Protein AF-A0A2D7NU18-F1 (afdb_monomer)

Mean predicted aligned error: 3.72 Å

Foldseek 3Di:
DWDFDADALLGATETEQADPNDRDDVVNADLQQWDWDADPVRNPTGIHHYDHPPDPDGGNPDDPGPHHDDDD

Sequence (72 aa):
DSAFLGLLLDGFPVYGPVENGVTLTNDDLDDYHGHTHSKVDFPEEIYHYHITAELPWINGGEFYGNAGTVTK

Structure (mmCIF, N/CA/C/O backbone):
data_AF-A0A2D7NU18-F1
#
_entry.id   AF-A0A2D7NU18-F1
#
loop_
_atom_site.group_PDB
_atom_site.id
_atom_site.type_symbol
_atom_site.label_atom_id
_atom_site.label_alt_id
_atom_site.label_comp_id
_atom_site.label_asym_id
_atom_site.label_entity_id
_atom_site.label_seq_id
_atom_site.pdbx_PDB_ins_code
_atom_site.Cartn_x
_atom_site.Cartn_y
_atom_site.Cartn_z
_atom_site.occupancy
_atom_site.B_iso_or_equiv
_atom_site.auth_seq_id
_atom_site.auth_comp_id
_atom_site.auth_asym_id
_atom_site.auth_atom_id
_atom_site.pdbx_PDB_model_num
ATOM 1 N N . ASP A 1 1 ? -4.114 7.393 13.066 1.00 58.41 1 ASP A N 1
ATOM 2 C CA . ASP A 1 1 ? -3.760 7.508 11.641 1.00 58.41 1 ASP A CA 1
ATOM 3 C C . ASP A 1 1 ? -2.770 6.439 11.252 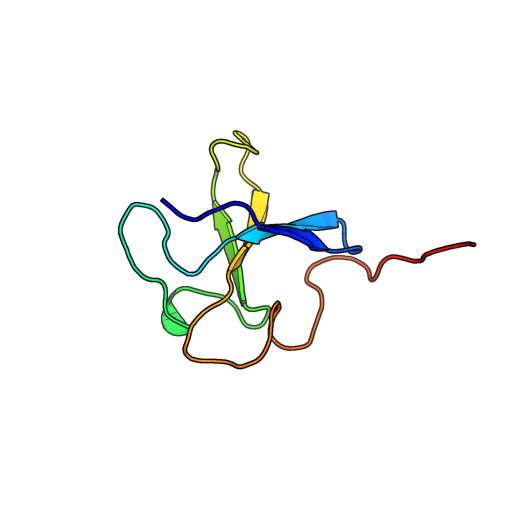1.00 58.41 1 ASP A C 1
ATOM 5 O O . ASP A 1 1 ? -1.956 6.048 12.086 1.00 58.41 1 ASP A O 1
ATOM 9 N N . SER A 1 2 ? -2.897 5.921 10.033 1.00 70.00 2 SER A N 1
ATOM 10 C CA . SER A 1 2 ? -2.109 4.780 9.579 1.00 70.00 2 SER A CA 1
ATOM 11 C C . SER A 1 2 ? -0.644 5.141 9.513 1.00 70.00 2 SER A C 1
ATOM 13 O O . SER A 1 2 ? -0.271 6.137 8.900 1.00 70.00 2 SER A O 1
ATOM 15 N N . ALA A 1 3 ? 0.186 4.300 10.119 1.00 86.88 3 ALA A N 1
ATOM 16 C CA . ALA A 1 3 ? 1.624 4.435 10.012 1.00 86.88 3 ALA A CA 1
ATOM 17 C C . ALA A 1 3 ? 2.056 4.129 8.572 1.00 86.88 3 ALA A C 1
ATOM 19 O O . ALA A 1 3 ? 1.696 3.081 8.030 1.00 86.88 3 ALA A O 1
ATOM 20 N N . PHE A 1 4 ? 2.823 5.038 7.971 1.00 93.62 4 PHE A N 1
ATOM 21 C CA . PHE A 1 4 ? 3.583 4.762 6.757 1.00 93.62 4 PHE A CA 1
ATOM 22 C C . PHE A 1 4 ? 4.612 3.666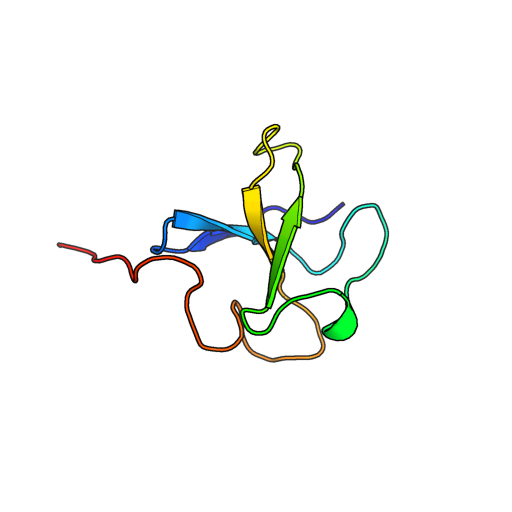 7.056 1.00 93.62 4 PHE A C 1
ATOM 24 O O . PHE A 1 4 ? 5.388 3.784 8.007 1.00 93.62 4 PHE A O 1
ATOM 31 N N . LEU A 1 5 ? 4.595 2.587 6.273 1.00 93.88 5 LEU A N 1
ATOM 32 C CA . LEU A 1 5 ? 5.458 1.421 6.482 1.00 93.88 5 LEU A CA 1
ATOM 33 C C . LEU A 1 5 ? 6.648 1.404 5.520 1.00 93.88 5 LEU A C 1
ATOM 35 O O . LEU A 1 5 ? 7.734 0.964 5.897 1.00 93.88 5 LEU A O 1
ATOM 39 N N . GLY A 1 6 ? 6.460 1.885 4.291 1.00 94.38 6 GLY A N 1
ATOM 40 C CA . GLY A 1 6 ? 7.510 1.935 3.278 1.00 94.38 6 GLY A CA 1
ATOM 41 C C . GLY A 1 6 ? 6.964 2.016 1.857 1.00 94.38 6 GLY A C 1
ATOM 42 O O . GLY A 1 6 ? 5.789 2.302 1.651 1.00 94.38 6 GLY A O 1
ATOM 43 N N . LEU A 1 7 ? 7.834 1.752 0.881 1.00 94.00 7 LEU A N 1
ATOM 44 C CA . LEU A 1 7 ? 7.494 1.647 -0.539 1.00 94.00 7 LEU A CA 1
ATOM 45 C C . LEU A 1 7 ? 7.721 0.217 -1.027 1.00 94.00 7 LEU A C 1
ATOM 47 O O . LEU A 1 7 ? 8.755 -0.385 -0.719 1.00 94.00 7 LEU A O 1
ATOM 51 N N . LEU A 1 8 ? 6.796 -0.294 -1.837 1.00 94.62 8 LEU A N 1
ATOM 52 C CA . LEU A 1 8 ? 7.056 -1.468 -2.660 1.00 94.62 8 LEU A CA 1
ATOM 53 C C . LEU A 1 8 ? 7.887 -1.078 -3.890 1.00 94.62 8 LEU A C 1
ATOM 55 O O . LEU A 1 8 ? 7.942 0.079 -4.308 1.00 94.62 8 LEU A O 1
ATOM 59 N N . LEU A 1 9 ? 8.568 -2.066 -4.472 1.00 94.44 9 LEU A N 1
ATOM 60 C CA . LEU A 1 9 ? 9.449 -1.855 -5.625 1.00 94.44 9 LEU A CA 1
ATOM 61 C C . LEU A 1 9 ? 8.699 -1.482 -6.911 1.00 94.44 9 LEU A C 1
ATOM 63 O O . LEU A 1 9 ? 9.336 -1.057 -7.870 1.00 94.44 9 LEU A O 1
ATOM 67 N N . ASP A 1 10 ? 7.376 -1.624 -6.934 1.00 94.88 10 ASP A N 1
ATOM 68 C CA . ASP A 1 10 ? 6.521 -1.135 -8.015 1.00 94.88 10 ASP A CA 1
ATOM 69 C C . ASP A 1 10 ? 6.261 0.381 -7.952 1.00 94.88 10 ASP A C 1
ATOM 71 O O . ASP A 1 10 ? 5.674 0.944 -8.876 1.00 94.88 10 ASP A O 1
ATOM 75 N N . GLY A 1 11 ? 6.748 1.043 -6.896 1.00 94.56 11 GLY A N 1
ATOM 76 C CA . GLY A 1 11 ? 6.742 2.494 -6.738 1.00 94.56 11 GLY A CA 1
ATOM 77 C C . GLY A 1 11 ? 5.643 3.035 -5.830 1.00 94.56 11 GLY A C 1
ATOM 78 O O . GLY A 1 11 ? 5.588 4.250 -5.645 1.00 94.56 11 G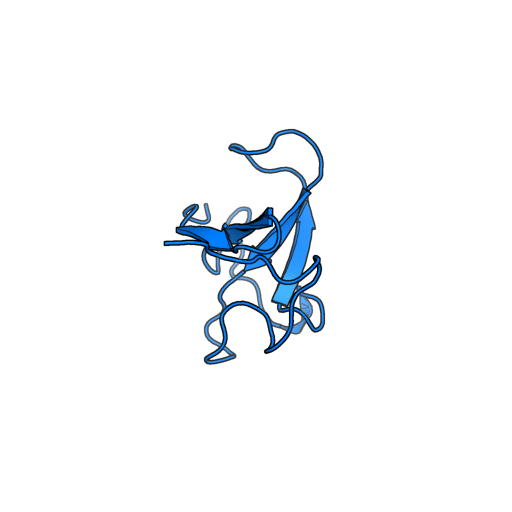LY A O 1
ATOM 79 N N . PHE A 1 12 ? 4.801 2.179 -5.243 1.00 96.12 12 PHE A N 1
ATOM 80 C CA . PHE A 1 12 ? 3.665 2.623 -4.435 1.00 96.12 12 PHE A CA 1
ATOM 81 C C . PHE A 1 12 ? 3.891 2.430 -2.926 1.00 96.12 12 PHE A C 1
ATOM 83 O O . PHE A 1 12 ? 4.541 1.466 -2.499 1.00 96.12 12 PHE A O 1
ATOM 90 N N . PRO A 1 13 ? 3.396 3.364 -2.095 1.00 96.25 13 PRO A N 1
ATOM 91 C CA . PRO A 1 13 ? 3.572 3.304 -0.655 1.00 96.25 13 PRO A CA 1
ATOM 92 C C . PRO A 1 13 ? 2.650 2.264 -0.005 1.00 96.25 13 PRO A C 1
ATOM 94 O O . PRO A 1 13 ? 1.591 1.917 -0.529 1.00 96.25 13 PRO A O 1
ATOM 97 N N . VAL A 1 14 ? 3.062 1.792 1.169 1.00 95.31 14 VAL A N 1
ATOM 98 C CA . VAL A 1 14 ? 2.329 0.836 2.006 1.00 95.31 14 VAL A CA 1
ATOM 99 C C . VAL A 1 14 ? 2.034 1.470 3.358 1.00 95.31 14 VAL A C 1
ATOM 101 O O . VAL A 1 14 ? 2.929 2.022 4.009 1.00 95.31 14 VAL A O 1
ATOM 104 N N . TYR A 1 15 ? 0.789 1.340 3.801 1.00 95.19 15 TYR A N 1
ATOM 105 C CA . TYR A 1 15 ? 0.287 1.841 5.074 1.00 95.19 15 TYR A CA 1
ATOM 106 C C . TYR A 1 15 ? -0.303 0.717 5.937 1.00 95.19 15 TYR A C 1
ATOM 108 O O . TYR A 1 15 ? -0.644 -0.361 5.453 1.00 95.19 15 TYR A O 1
ATOM 116 N N . GLY A 1 16 ? -0.427 0.977 7.242 1.00 93.75 16 GLY A N 1
ATOM 117 C CA . GLY A 1 16 ? -1.155 0.115 8.186 1.00 93.75 16 GLY A CA 1
ATOM 118 C C . GLY A 1 16 ? -2.671 0.022 7.913 1.00 93.75 16 GLY A C 1
ATOM 119 O O . GLY A 1 16 ? -3.170 0.690 7.012 1.00 93.75 16 GLY A O 1
ATOM 120 N N . PRO A 1 17 ? -3.450 -0.692 8.742 1.00 93.06 17 PRO A N 1
ATOM 121 C CA . PRO A 1 17 ? -4.883 -0.924 8.509 1.00 93.06 17 PRO A CA 1
ATOM 122 C C . PRO A 1 17 ? -5.810 0.256 8.831 1.00 93.06 17 PRO A C 1
ATOM 124 O O . PRO A 1 17 ? -7.013 0.132 8.651 1.00 93.06 17 PRO A O 1
ATOM 127 N N . VAL A 1 18 ? -5.315 1.371 9.382 1.00 93.50 18 VAL A N 1
ATOM 128 C CA . VAL A 1 18 ? -6.182 2.424 9.943 1.00 93.50 18 VAL A CA 1
ATOM 129 C C . VAL A 1 18 ? -6.069 3.725 9.167 1.00 93.50 18 VAL A C 1
ATOM 131 O O . VAL A 1 18 ? -5.147 4.498 9.387 1.00 93.50 18 VAL A O 1
ATOM 134 N N . GLU A 1 19 ? -7.043 4.064 8.341 1.00 92.00 19 GLU A N 1
ATOM 135 C CA . GLU A 1 19 ? -7.079 5.345 7.639 1.00 92.00 19 GLU A CA 1
ATOM 136 C C . GLU A 1 19 ? -8.133 6.279 8.241 1.00 92.00 19 GLU A C 1
ATOM 138 O O . GLU A 1 19 ? -9.260 5.870 8.490 1.00 92.00 19 GLU A O 1
ATOM 143 N N . ASN A 1 20 ? -7.772 7.544 8.499 1.00 88.88 20 ASN A N 1
ATOM 144 C CA . ASN A 1 20 ? -8.699 8.569 9.004 1.00 88.88 20 ASN A CA 1
ATOM 145 C C . ASN A 1 20 ? -9.496 8.139 10.258 1.00 88.88 20 ASN A C 1
ATOM 147 O O . ASN A 1 20 ? -10.652 8.511 10.447 1.00 88.88 20 ASN A O 1
ATOM 151 N N . GLY A 1 21 ? -8.877 7.327 11.124 1.00 90.75 21 GLY A N 1
ATOM 152 C CA . GLY A 1 21 ? -9.498 6.785 12.338 1.00 90.75 21 GLY A CA 1
ATOM 153 C C . GLY A 1 21 ? -10.411 5.571 12.122 1.00 90.75 21 GLY A C 1
ATOM 154 O O . GLY A 1 21 ? -10.914 5.025 13.103 1.00 90.75 21 GLY A O 1
ATOM 155 N N . VAL A 1 22 ? -10.591 5.118 10.881 1.00 92.06 22 VAL A N 1
ATOM 156 C CA . VAL A 1 22 ? -11.356 3.922 10.513 1.00 92.06 22 VAL A CA 1
ATOM 157 C C . VAL A 1 22 ? -10.395 2.764 10.268 1.00 92.06 22 VAL A C 1
ATOM 159 O O . VAL A 1 22 ? -9.363 2.930 9.626 1.00 92.06 22 VAL A O 1
ATOM 162 N N . THR A 1 23 ? -10.713 1.588 10.808 1.00 94.00 23 THR A N 1
ATOM 163 C CA . THR A 1 23 ? -9.994 0.356 10.455 1.00 94.00 23 THR A CA 1
ATOM 164 C C . THR A 1 23 ? -10.568 -0.164 9.148 1.00 94.00 23 THR A C 1
ATOM 166 O O . THR A 1 23 ? -11.750 -0.494 9.112 1.00 94.00 23 THR A O 1
ATOM 169 N N . LEU A 1 24 ? -9.743 -0.197 8.107 1.00 93.25 24 LEU A N 1
ATOM 170 C CA . LEU A 1 24 ? -10.111 -0.659 6.777 1.00 93.25 24 LEU A CA 1
ATOM 171 C C . LEU A 1 24 ? -10.286 -2.179 6.758 1.00 93.25 24 LEU A C 1
ATOM 173 O O . LEU A 1 24 ? -9.559 -2.922 7.431 1.00 93.25 24 LEU A O 1
ATOM 177 N N . THR A 1 25 ? -11.243 -2.609 5.952 1.00 93.38 25 THR A N 1
ATOM 178 C CA . THR A 1 25 ? -11.538 -3.999 5.608 1.00 93.38 25 THR A CA 1
ATOM 179 C C . THR A 1 25 ? -11.262 -4.230 4.124 1.00 93.38 25 THR A C 1
ATOM 181 O O . THR A 1 25 ? -10.995 -3.296 3.371 1.00 93.38 25 THR A O 1
ATOM 184 N N . ASN A 1 26 ? -11.325 -5.479 3.681 1.00 90.62 26 ASN A N 1
ATOM 185 C CA . ASN A 1 26 ? -11.168 -5.833 2.276 1.00 90.62 26 ASN A CA 1
ATOM 186 C C . ASN A 1 26 ? -12.274 -5.231 1.397 1.00 90.62 26 ASN A C 1
ATOM 188 O O . ASN A 1 26 ? -12.029 -5.009 0.222 1.00 90.62 26 ASN A O 1
ATOM 192 N N . ASP A 1 27 ? -13.455 -4.941 1.952 1.00 94.12 27 ASP A N 1
ATOM 193 C CA . ASP A 1 27 ? -14.540 -4.282 1.212 1.00 94.12 27 ASP A CA 1
ATOM 194 C C . ASP A 1 27 ? -14.232 -2.798 0.921 1.00 94.12 27 ASP A C 1
ATOM 196 O O . ASP A 1 27 ? -14.852 -2.200 0.041 1.00 94.12 27 ASP A O 1
ATOM 200 N N . ASP A 1 28 ? -13.278 -2.205 1.649 1.00 94.12 28 ASP A N 1
ATOM 201 C CA . ASP A 1 28 ? -12.820 -0.825 1.449 1.00 94.12 28 ASP A CA 1
ATOM 202 C C . ASP A 1 28 ? -11.671 -0.724 0.428 1.00 94.12 28 ASP A C 1
ATOM 204 O O . ASP A 1 28 ? -11.298 0.380 0.030 1.00 94.12 28 ASP A O 1
ATOM 208 N N . LEU A 1 29 ? -11.090 -1.857 0.022 1.00 94.19 29 LEU A N 1
ATOM 209 C CA . LEU A 1 29 ? -9.881 -1.940 -0.797 1.00 94.19 29 LEU A CA 1
ATOM 210 C C . LEU A 1 29 ? -10.162 -2.667 -2.116 1.00 94.19 29 LEU A C 1
ATOM 212 O O . LEU A 1 29 ? -11.148 -3.388 -2.258 1.00 94.19 29 LEU A O 1
ATOM 216 N N . ASP A 1 30 ? -9.285 -2.481 -3.095 1.00 94.81 30 ASP A N 1
ATOM 217 C CA . ASP A 1 30 ? -9.331 -3.242 -4.340 1.00 94.81 30 ASP A CA 1
ATOM 218 C C . ASP A 1 30 ? -8.662 -4.627 -4.221 1.00 94.81 30 ASP A C 1
ATOM 220 O O . ASP A 1 30 ? -8.143 -5.020 -3.170 1.00 94.81 30 ASP A O 1
ATOM 224 N N . ASP A 1 31 ? -8.648 -5.374 -5.329 1.00 91.81 31 ASP A N 1
ATOM 225 C CA . ASP A 1 31 ? -8.054 -6.717 -5.410 1.00 91.81 31 ASP A CA 1
ATOM 226 C C . ASP A 1 31 ? -6.545 -6.734 -5.095 1.00 91.81 31 ASP A C 1
ATOM 228 O O . ASP A 1 31 ? -6.003 -7.760 -4.676 1.00 91.81 31 ASP A O 1
ATOM 232 N N . TYR A 1 32 ? -5.860 -5.602 -5.268 1.00 93.50 32 TYR A N 1
ATOM 233 C CA . TYR A 1 32 ? -4.446 -5.423 -4.946 1.00 93.50 32 TYR A CA 1
ATOM 234 C C . TYR A 1 32 ? -4.233 -4.941 -3.509 1.00 93.50 32 TYR A C 1
ATOM 236 O O . TYR A 1 32 ? -3.097 -4.685 -3.107 1.00 93.50 32 TYR A O 1
ATOM 244 N N . HIS A 1 33 ? -5.300 -4.860 -2.714 1.00 93.62 33 HIS A N 1
ATOM 245 C CA . HIS A 1 33 ? -5.283 -4.420 -1.322 1.00 93.62 33 HIS A CA 1
ATOM 246 C C . HIS A 1 33 ? -4.874 -2.953 -1.166 1.00 93.62 33 HIS A C 1
ATOM 248 O O . HIS A 1 33 ? -4.183 -2.572 -0.218 1.00 93.62 33 HIS A O 1
ATOM 254 N N . GLY A 1 34 ? -5.280 -2.118 -2.119 1.00 94.56 34 GLY A N 1
ATOM 255 C CA . GLY A 1 34 ? -5.051 -0.684 -2.069 1.00 94.56 34 GLY A CA 1
ATOM 256 C C . GLY A 1 34 ? -6.227 0.135 -2.577 1.00 94.56 34 GLY A C 1
ATOM 257 O O . GLY A 1 34 ? -7.303 -0.370 -2.888 1.00 94.56 34 GLY A O 1
ATOM 258 N N . HIS A 1 35 ? -6.013 1.445 -2.589 1.00 96.12 35 HIS A N 1
ATOM 259 C CA . HIS A 1 35 ? -6.946 2.446 -3.103 1.00 96.12 35 HIS A CA 1
ATOM 260 C C . HIS A 1 35 ? -6.221 3.773 -3.353 1.00 96.12 35 HIS A C 1
ATOM 262 O O . HIS A 1 35 ? -5.042 3.926 -3.026 1.00 96.12 35 HIS A O 1
ATOM 268 N N . THR A 1 36 ? -6.920 4.746 -3.937 1.00 96.19 36 THR A N 1
ATOM 269 C CA . THR A 1 36 ? -6.367 6.076 -4.226 1.00 96.19 36 THR A CA 1
ATOM 270 C C . THR A 1 36 ? -6.936 7.109 -3.266 1.00 96.19 36 THR A C 1
ATOM 272 O O . THR A 1 36 ? -8.140 7.361 -3.243 1.00 96.19 36 THR A O 1
ATOM 275 N N . HIS A 1 37 ? -6.052 7.739 -2.495 1.00 92.00 37 HIS A N 1
ATOM 276 C CA . HIS A 1 37 ? -6.395 8.845 -1.605 1.00 92.00 37 HIS A CA 1
ATOM 277 C C . HIS A 1 37 ? -5.157 9.698 -1.323 1.00 92.00 37 HIS A C 1
ATOM 279 O O . HIS A 1 37 ? -4.028 9.208 -1.378 1.00 92.00 37 HIS A O 1
ATOM 285 N N . SER A 1 38 ? -5.354 10.972 -0.986 1.00 91.69 38 SER A N 1
ATOM 286 C CA . SER A 1 38 ? -4.259 11.832 -0.523 1.00 91.69 38 SER A CA 1
ATOM 287 C C . SER A 1 38 ? -3.772 11.410 0.867 1.00 91.69 38 SER A C 1
ATOM 289 O O . SER A 1 38 ? -4.581 11.079 1.741 1.00 91.69 38 SER A O 1
ATOM 291 N N . LYS A 1 39 ? -2.462 11.505 1.107 1.00 89.88 39 LYS A N 1
ATOM 292 C CA . LYS A 1 39 ? -1.815 11.234 2.400 1.00 89.88 39 LYS A CA 1
ATOM 293 C C . LYS A 1 39 ? -0.996 12.420 2.878 1.00 89.88 39 LYS A C 1
ATOM 295 O O . LYS A 1 39 ? -0.617 13.289 2.105 1.00 89.88 39 LYS A O 1
ATOM 300 N N . VAL A 1 40 ? -0.665 12.434 4.168 1.00 88.69 40 VAL A N 1
ATOM 301 C CA . VAL A 1 40 ? 0.214 13.477 4.719 1.00 88.69 40 VAL A CA 1
ATOM 302 C C . VAL A 1 40 ? 1.608 13.435 4.077 1.00 88.69 40 VAL A C 1
ATOM 304 O O . VAL A 1 40 ? 2.209 14.483 3.860 1.00 88.69 40 VAL A O 1
ATOM 307 N N . ASP A 1 41 ? 2.090 12.236 3.734 1.00 89.12 41 ASP A N 1
ATOM 308 C CA . ASP A 1 41 ? 3.394 12.023 3.093 1.00 89.12 41 ASP A CA 1
ATOM 309 C C . ASP A 1 41 ? 3.346 12.248 1.571 1.00 89.12 41 ASP A C 1
ATOM 311 O O . ASP A 1 41 ? 4.361 12.564 0.952 1.00 89.12 41 ASP A O 1
ATOM 315 N N . PHE A 1 42 ? 2.155 12.111 0.978 1.00 89.75 42 PHE A N 1
ATOM 316 C CA . PHE A 1 42 ? 1.881 12.255 -0.451 1.00 89.75 42 PHE A CA 1
ATOM 317 C C . PHE A 1 42 ? 0.616 13.114 -0.621 1.00 89.75 42 PHE A C 1
ATOM 319 O O . PHE A 1 42 ? -0.489 12.572 -0.668 1.00 89.75 42 PHE A O 1
ATOM 326 N N . PRO A 1 43 ? 0.749 14.455 -0.631 1.00 87.88 43 PRO A N 1
ATOM 327 C CA . PRO A 1 43 ? -0.395 15.373 -0.606 1.00 87.88 43 PRO A CA 1
ATOM 328 C C . PRO A 1 43 ? -1.191 15.401 -1.918 1.00 87.88 43 PRO A C 1
ATOM 330 O O . PRO A 1 43 ? -2.322 15.882 -1.936 1.00 87.88 43 PRO A O 1
ATOM 333 N N . GLU A 1 44 ? -0.613 14.890 -3.003 1.00 92.50 44 GLU A N 1
ATOM 334 C CA . GLU A 1 44 ? -1.340 14.577 -4.232 1.00 92.50 44 GLU A CA 1
ATOM 335 C C . GLU A 1 44 ? -2.020 13.206 -4.101 1.00 92.50 44 GLU A C 1
ATOM 337 O O . GLU A 1 44 ? -1.541 12.337 -3.373 1.00 92.50 44 GLU A O 1
ATOM 342 N N . GLU A 1 45 ? -3.140 12.998 -4.799 1.00 93.25 45 GLU A N 1
ATOM 343 C CA . GLU A 1 45 ? -3.785 11.683 -4.834 1.00 93.25 45 GLU A CA 1
ATOM 344 C C . GLU A 1 45 ? -2.805 10.629 -5.359 1.00 93.25 45 GLU A C 1
ATOM 346 O O . GLU A 1 45 ? -2.275 10.741 -6.465 1.00 93.25 45 GLU A O 1
ATOM 351 N N . ILE A 1 46 ? -2.572 9.596 -4.552 1.00 95.38 46 ILE A N 1
ATOM 352 C CA . ILE A 1 46 ? -1.677 8.499 -4.890 1.00 95.38 46 ILE A CA 1
ATOM 353 C C . ILE A 1 46 ? -2.362 7.177 -4.569 1.00 95.38 46 ILE A C 1
ATOM 355 O O . ILE A 1 46 ? -3.018 7.029 -3.532 1.00 95.38 46 ILE A O 1
ATOM 359 N N . TYR A 1 47 ? -2.203 6.209 -5.465 1.00 96.62 47 TYR A N 1
ATOM 360 C CA . TYR A 1 47 ? -2.563 4.833 -5.169 1.00 96.62 47 TYR A CA 1
ATOM 361 C C . TYR A 1 47 ? -1.649 4.297 -4.059 1.00 96.62 47 TYR A C 1
ATOM 363 O O . TYR A 1 47 ? -0.444 4.545 -4.075 1.00 96.62 47 TYR A O 1
ATOM 371 N N . HIS A 1 48 ? -2.185 3.588 -3.076 1.00 96.00 48 HIS A N 1
ATOM 372 C CA . HIS A 1 48 ? -1.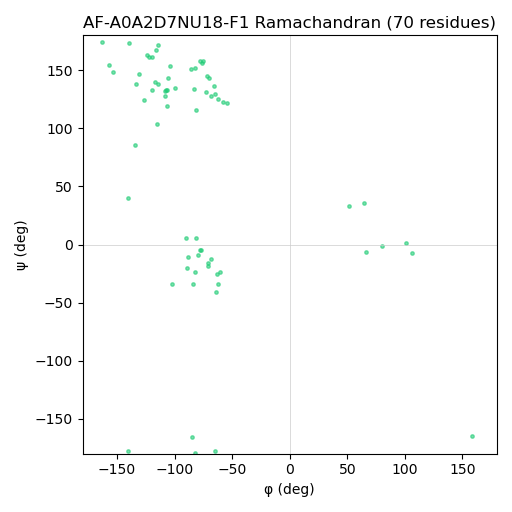382 3.046 -1.988 1.00 96.00 48 HIS A CA 1
ATOM 373 C C . HIS A 1 48 ? -2.010 1.799 -1.382 1.00 96.00 48 HIS A C 1
ATOM 375 O O . HIS A 1 48 ? -3.230 1.655 -1.329 1.00 96.00 48 HIS A O 1
ATOM 381 N N . TYR A 1 49 ? -1.143 0.911 -0.905 1.00 95.81 49 TYR A N 1
ATOM 382 C CA . TYR A 1 49 ? -1.533 -0.352 -0.297 1.00 95.81 49 TYR A CA 1
ATOM 383 C C . TYR A 1 49 ? -1.830 -0.189 1.187 1.00 95.81 49 TYR A C 1
ATOM 385 O O . TYR A 1 49 ? -1.200 0.619 1.881 1.00 95.81 49 TYR A O 1
ATOM 393 N N . HIS A 1 50 ? -2.721 -1.033 1.687 1.00 94.44 50 HIS A N 1
ATOM 394 C CA . HIS A 1 50 ? -3.051 -1.148 3.094 1.00 94.44 50 HIS A CA 1
ATOM 395 C C . HIS A 1 50 ? -2.921 -2.594 3.545 1.00 94.44 50 HIS A C 1
ATOM 397 O O . HIS A 1 50 ? -3.597 -3.469 3.027 1.00 94.44 50 HIS A O 1
ATOM 403 N N . ILE A 1 51 ? -2.110 -2.845 4.574 1.00 92.62 51 ILE A N 1
ATOM 404 C CA . ILE A 1 51 ? -2.176 -4.139 5.256 1.00 92.62 51 ILE A CA 1
ATOM 405 C C . ILE A 1 51 ? -3.460 -4.190 6.089 1.00 92.62 51 ILE A C 1
ATOM 407 O O . ILE A 1 51 ? -3.727 -3.266 6.857 1.00 92.62 51 ILE A O 1
ATOM 411 N N . THR A 1 52 ? -4.235 -5.268 5.988 1.00 90.94 52 THR A N 1
ATOM 412 C CA . THR A 1 52 ? -5.410 -5.512 6.845 1.00 90.94 52 THR A CA 1
ATOM 413 C C . THR A 1 52 ? -5.213 -6.761 7.699 1.00 90.94 52 THR A C 1
ATOM 415 O O . THR A 1 52 ? -4.283 -7.540 7.501 1.00 90.94 52 THR A O 1
ATOM 418 N N . ALA A 1 53 ? -6.082 -6.953 8.692 1.00 88.62 53 ALA A N 1
ATOM 419 C CA . ALA A 1 53 ? -6.076 -8.167 9.508 1.00 88.62 53 ALA A CA 1
ATOM 420 C C . ALA A 1 53 ? -6.757 -9.363 8.814 1.00 88.62 53 ALA A C 1
ATOM 422 O O . ALA A 1 53 ? -6.709 -10.478 9.330 1.00 88.62 53 ALA A O 1
ATOM 423 N N . GLU A 1 54 ? -7.421 -9.133 7.680 1.00 87.00 54 GLU A N 1
ATOM 424 C CA . GLU A 1 54 ? -8.283 -10.119 7.024 1.00 87.00 54 GLU A CA 1
ATOM 425 C C . GLU A 1 54 ? -7.527 -10.996 6.023 1.00 87.00 54 GLU A C 1
ATOM 427 O O . GLU A 1 54 ? -7.979 -12.098 5.709 1.00 87.00 54 GLU A O 1
ATOM 432 N N . LEU A 1 55 ? -6.360 -10.545 5.553 1.00 81.50 55 LEU A N 1
ATOM 433 C CA . LEU A 1 55 ? -5.502 -11.297 4.645 1.00 81.50 55 LEU A CA 1
ATOM 434 C C . LEU A 1 55 ? -4.047 -11.325 5.129 1.00 81.50 55 LEU A C 1
ATOM 436 O O . LEU A 1 55 ? -3.562 -10.352 5.699 1.00 81.50 55 LEU A O 1
ATOM 440 N N . PRO A 1 56 ? -3.311 -12.424 4.875 1.00 82.62 56 PRO A N 1
ATOM 441 C CA . PRO A 1 56 ? -1.901 -12.536 5.248 1.00 82.62 56 PRO A CA 1
ATOM 442 C C . PRO A 1 56 ? -0.946 -11.856 4.246 1.00 82.62 56 PRO A C 1
ATOM 444 O O . PRO A 1 56 ? 0.270 -12.011 4.367 1.00 82.62 56 PRO A O 1
ATOM 447 N N . TRP A 1 57 ? -1.469 -11.159 3.235 1.00 83.38 57 TRP A N 1
ATOM 448 C CA . TRP A 1 57 ? -0.702 -10.567 2.135 1.00 83.38 57 TRP A CA 1
ATOM 449 C C . TRP A 1 57 ? -0.571 -9.053 2.313 1.00 83.38 57 TRP A C 1
ATOM 451 O O . TRP A 1 57 ? -1.427 -8.429 2.928 1.00 83.38 57 TRP A O 1
ATOM 461 N N . ILE A 1 58 ? 0.488 -8.461 1.753 1.00 84.94 58 ILE A N 1
ATOM 462 C CA . ILE A 1 58 ? 0.703 -7.003 1.806 1.00 84.94 58 ILE A CA 1
ATOM 463 C C . ILE A 1 58 ? -0.066 -6.266 0.694 1.00 84.94 58 ILE A C 1
ATOM 465 O O . ILE A 1 58 ? -0.487 -5.136 0.898 1.00 84.94 58 ILE A O 1
ATOM 469 N N . ASN A 1 59 ? -0.208 -6.890 -0.477 1.00 80.62 59 ASN A N 1
ATOM 470 C CA . ASN A 1 59 ? -0.690 -6.273 -1.718 1.00 80.62 59 ASN A CA 1
ATOM 471 C C . ASN A 1 59 ? -1.612 -7.213 -2.518 1.00 80.62 59 ASN A C 1
ATOM 473 O O . ASN A 1 59 ? -1.452 -7.379 -3.723 1.00 80.62 59 ASN A O 1
ATOM 477 N N . GLY A 1 60 ? -2.496 -7.958 -1.847 1.00 78.25 60 GLY A N 1
ATOM 478 C CA . GLY A 1 60 ? -3.470 -8.844 -2.516 1.00 78.25 60 GLY A CA 1
ATOM 479 C C . GLY A 1 60 ? -2.878 -10.045 -3.281 1.00 78.25 60 GLY A C 1
ATOM 480 O O . GLY A 1 60 ? -3.613 -10.931 -3.703 1.00 78.25 60 GLY A O 1
ATOM 481 N N . GLY A 1 61 ? -1.548 -10.128 -3.404 1.00 82.88 61 GLY A N 1
ATOM 482 C CA . GLY A 1 61 ? -0.822 -11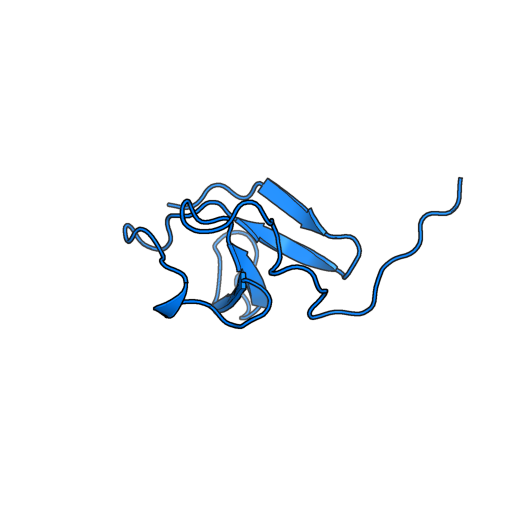.154 -4.158 1.00 82.88 61 GLY A CA 1
ATOM 483 C C . GLY A 1 61 ? -0.227 -10.676 -5.492 1.00 82.88 61 GLY A C 1
ATOM 484 O O . GLY A 1 61 ? 0.549 -11.424 -6.085 1.00 82.88 61 GLY A O 1
ATOM 485 N N . GLU A 1 62 ? -0.517 -9.448 -5.939 1.00 86.69 62 GLU A N 1
ATOM 486 C CA . GLU A 1 62 ? -0.058 -8.862 -7.215 1.00 86.69 62 GLU A CA 1
ATOM 487 C C . GLU A 1 62 ? 0.343 -7.378 -7.067 1.00 86.69 62 GLU A C 1
ATOM 489 O O . GLU A 1 62 ? 0.184 -6.785 -6.007 1.00 86.69 62 GLU A O 1
ATOM 494 N N . PHE A 1 63 ? 0.904 -6.756 -8.109 1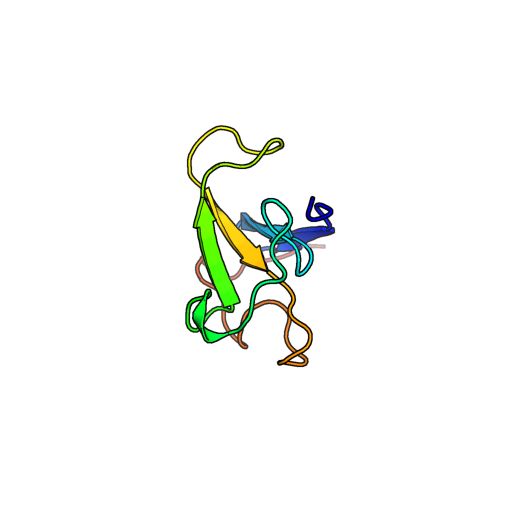.00 90.75 63 PHE A N 1
ATOM 495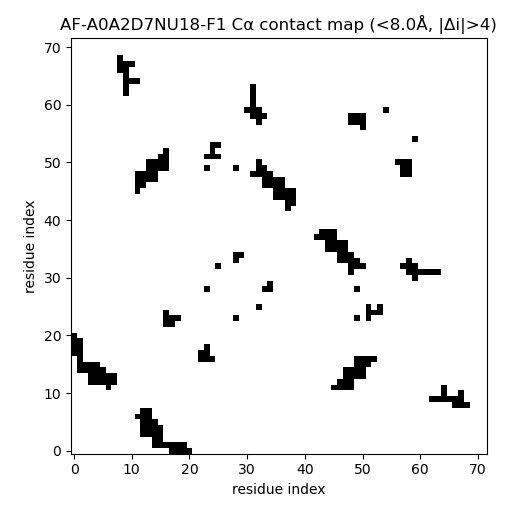 C CA . PHE A 1 63 ? 1.321 -5.346 -8.080 1.00 90.75 63 PHE A CA 1
ATOM 496 C C . PHE A 1 63 ? 0.389 -4.488 -8.941 1.00 90.75 63 PHE A C 1
ATOM 498 O O . PHE A 1 63 ? 0.153 -4.819 -10.100 1.00 90.75 63 PHE A O 1
ATOM 505 N N . TYR A 1 64 ? -0.070 -3.362 -8.395 1.00 93.75 64 TYR A N 1
ATOM 506 C CA . TYR A 1 64 ? -0.763 -2.308 -9.137 1.00 93.75 64 TYR A CA 1
ATOM 507 C C . TYR A 1 64 ? 0.162 -1.658 -10.176 1.00 93.75 64 TYR A C 1
ATOM 509 O O . TYR A 1 64 ? -0.242 -1.367 -11.302 1.00 93.75 64 TYR A O 1
ATOM 517 N N . GLY A 1 65 ? 1.427 -1.430 -9.803 1.00 92.00 65 GLY A N 1
ATOM 518 C CA . GLY A 1 65 ? 2.450 -0.911 -10.702 1.00 92.00 65 GLY A CA 1
ATO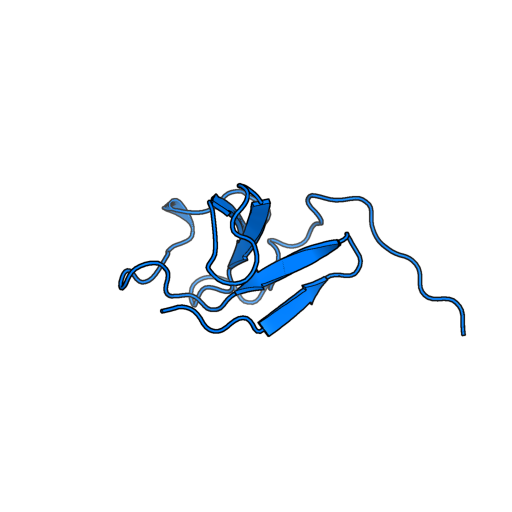M 519 C C . GLY A 1 65 ? 3.147 -1.980 -11.542 1.00 92.00 65 GLY A C 1
ATOM 520 O O . GLY A 1 65 ? 2.754 -3.140 -11.625 1.00 92.00 65 GLY A O 1
ATOM 521 N N . ASN A 1 66 ? 4.267 -1.585 -12.144 1.00 93.19 66 ASN A N 1
ATOM 522 C CA . ASN A 1 66 ? 5.171 -2.541 -12.775 1.00 93.19 66 ASN A CA 1
ATOM 523 C C . ASN A 1 66 ? 6.087 -3.148 -11.715 1.00 93.19 66 ASN A C 1
ATOM 525 O O . ASN A 1 66 ? 6.695 -2.409 -10.948 1.00 93.19 66 ASN A O 1
ATOM 529 N N . ALA A 1 67 ? 6.259 -4.470 -11.717 1.00 91.12 67 ALA A N 1
ATOM 530 C CA . ALA A 1 67 ? 7.200 -5.126 -10.813 1.00 91.12 67 ALA A CA 1
ATOM 531 C C . ALA A 1 67 ? 8.611 -4.517 -10.941 1.00 91.12 67 ALA A C 1
ATOM 5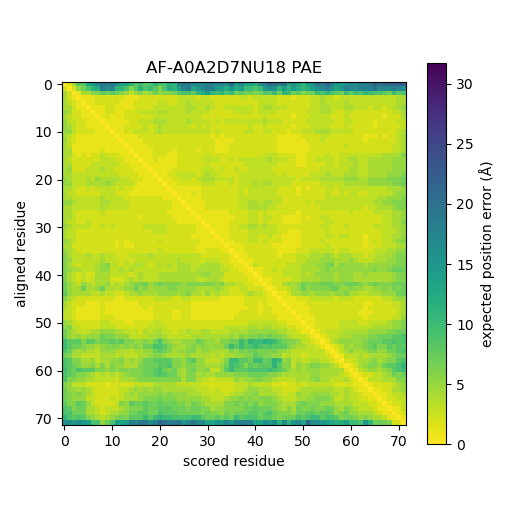33 O O . ALA A 1 67 ? 9.208 -4.513 -12.021 1.00 91.12 67 ALA A O 1
ATOM 534 N N . GLY A 1 68 ? 9.144 -3.998 -9.834 1.00 88.00 68 GLY A N 1
ATOM 535 C CA . GLY A 1 68 ? 10.474 -3.398 -9.815 1.00 88.00 68 GLY A CA 1
ATOM 536 C C . GLY A 1 68 ? 11.602 -4.427 -9.847 1.00 88.00 68 GLY A C 1
ATOM 537 O O . GLY A 1 68 ? 11.445 -5.585 -9.459 1.00 88.00 68 GLY A O 1
ATOM 538 N N . THR A 1 69 ? 12.783 -3.985 -10.279 1.00 91.56 69 THR A N 1
ATOM 539 C CA . THR A 1 69 ? 13.994 -4.815 -10.364 1.00 91.56 69 THR A CA 1
ATOM 540 C C . THR A 1 69 ? 15.089 -4.287 -9.446 1.00 91.56 69 THR A C 1
ATOM 542 O O . THR A 1 69 ? 15.327 -3.081 -9.405 1.00 91.56 69 THR A O 1
ATOM 545 N N . VAL A 1 70 ? 15.824 -5.181 -8.781 1.00 89.94 70 VAL A N 1
ATOM 546 C CA . VAL A 1 70 ? 17.022 -4.833 -7.999 1.00 89.94 70 VAL A CA 1
ATOM 547 C C . VAL A 1 70 ? 18.262 -5.342 -8.728 1.00 89.94 70 VAL A C 1
ATOM 549 O O . VAL A 1 70 ? 18.342 -6.522 -9.060 1.00 89.94 70 VAL A O 1
ATOM 552 N N . THR A 1 71 ? 19.243 -4.465 -8.950 1.00 86.94 71 THR A N 1
ATOM 553 C CA . THR A 1 71 ? 20.589 -4.850 -9.411 1.00 86.94 71 THR A CA 1
ATOM 554 C C . THR A 1 71 ? 21.559 -4.695 -8.243 1.00 86.94 71 THR A C 1
ATOM 556 O O . THR A 1 71 ? 21.493 -3.690 -7.536 1.00 86.94 71 THR A O 1
ATOM 559 N N . LYS A 1 72 ? 22.410 -5.698 -8.011 1.00 76.56 72 LYS A N 1
ATOM 560 C CA . LYS A 1 72 ? 23.361 -5.749 -6.892 1.00 76.56 72 LYS A CA 1
ATOM 561 C C . LYS A 1 72 ? 24.783 -5.460 -7.353 1.00 76.56 72 LYS A C 1
ATOM 563 O O . LYS A 1 72 ? 25.149 -5.979 -8.428 1.00 76.56 72 LYS A O 1
#

Secondary structure (DSSP, 8-state):
-PPEEEE-TTS-EEE-SEETTEEP-GGGS-TTSEEEE--SS--S-EEEEE--SS-S-SSTTS-SSPPP----

pLDDT: mean 90.52, std 6.32, range [58.41, 96.62]

Solvent-accessible surface area (backbone atoms only — not comparable to full-atom values): 4334 Å² total; per-residue (Å²): 109,45,51,79,74,50,69,48,70,42,74,38,42,32,31,41,36,27,56,91,78,39,75,54,53,73,91,76,33,47,79,41,24,24,48,74,49,62,39,94,92,41,76,57,77,39,61,34,27,34,33,42,94,87,50,100,48,64,27,57,84,56,70,91,47,61,85,52,84,89,86,134

Radius of gyration: 11.91 Å; Cα contacts (8 Å, |Δi|>4): 126; chains: 1; bounding box: 38×28×25 Å